Protein AF-A0A9D5UM12-F1 (afdb_monomer_lite)

pLDDT: mean 92.37, std 7.99, range [57.19, 98.38]

Radius of gyration: 17.24 Å; chains: 1; bounding box: 47×30×42 Å

Sequence (114 aa):
MGKLSLDIKGRQLSASFKPNNQDTQSNIENYQLKLALVGSGFKTDVLRGENRRKLLEQDFTVISLQSFKSDSTLNFLGKANALPSLAQQAEKLAWVSWIEYKGKPIQAVGDWIN

Secondary structure (DSSP, 8-state):
--EEEEEEETTEEEEEEE-SSGG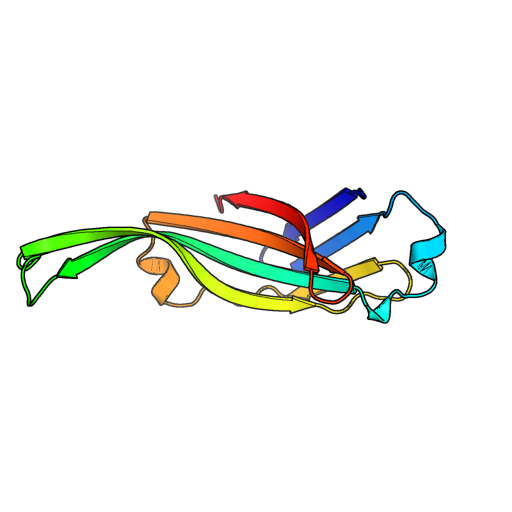GGGGGGGEEEEEEEEEE-EEEE--SSTTTT-EEEESSEEEEEEEEE--TTSEEEEEPPPPPGGGGG-SEEEEEEEEEETTEEEEEEEEE--

Foldseek 3Di:
DWDKDWDADPFKIKIAIGDPDPVCLVPLQQKKKKKFKWFFQAWDADCDDPCHRDIDGDGGHGPDMDMFRADSRRMTIDTHDDDDPVNVRGPWIKIKMFMGGNNHTDDIDMDTDD

Structure (mmCIF, N/CA/C/O backbone):
data_AF-A0A9D5UM12-F1
#
_entry.id   AF-A0A9D5UM12-F1
#
loop_
_atom_site.group_PDB
_atom_site.id
_atom_site.type_symbol
_atom_site.label_atom_id
_atom_site.label_alt_id
_atom_site.label_comp_id
_atom_site.label_asym_id
_atom_site.label_entity_id
_atom_site.label_seq_id
_atom_site.pdbx_PDB_ins_code
_atom_site.Cartn_x
_atom_site.Cartn_y
_atom_site.Cartn_z
_atom_site.occupancy
_atom_site.B_iso_or_equiv
_atom_site.auth_seq_id
_atom_site.auth_comp_id
_atom_site.auth_asym_id
_atom_site.auth_atom_id
_atom_site.pdbx_PDB_model_num
ATOM 1 N N . MET A 1 1 ? 13.131 -12.369 -7.723 1.00 73.38 1 MET A N 1
ATOM 2 C CA . MET A 1 1 ? 12.174 -11.519 -6.981 1.00 73.38 1 MET A CA 1
ATOM 3 C C . MET A 1 1 ? 12.856 -10.196 -6.698 1.00 73.38 1 MET A C 1
ATOM 5 O O . MET A 1 1 ? 13.935 -10.237 -6.131 1.00 73.38 1 MET A O 1
ATOM 9 N N . GLY A 1 2 ? 12.300 -9.080 -7.172 1.00 89.00 2 GLY A N 1
ATOM 10 C CA . GLY A 1 2 ? 12.933 -7.757 -7.101 1.00 89.00 2 GLY A CA 1
ATOM 11 C C . GLY A 1 2 ? 12.867 -7.082 -5.729 1.00 89.00 2 GLY A C 1
ATOM 12 O O . GLY A 1 2 ? 12.481 -7.701 -4.740 1.00 89.00 2 GLY A O 1
ATOM 13 N N . LYS A 1 3 ? 13.228 -5.796 -5.696 1.00 94.88 3 LYS A N 1
ATOM 14 C CA . LYS A 1 3 ? 13.090 -4.920 -4.527 1.00 94.88 3 LYS A CA 1
ATOM 15 C C . LYS A 1 3 ? 12.198 -3.718 -4.841 1.00 94.88 3 LYS A C 1
ATOM 17 O O . LYS A 1 3 ? 12.569 -2.863 -5.641 1.00 94.88 3 LYS A O 1
ATOM 22 N N . LEU A 1 4 ? 11.056 -3.654 -4.170 1.00 97.06 4 LEU A N 1
ATOM 23 C CA . LEU A 1 4 ? 10.140 -2.531 -4.056 1.00 97.06 4 LEU A CA 1
ATOM 24 C C . LEU A 1 4 ? 10.575 -1.654 -2.884 1.00 97.06 4 LEU A C 1
ATOM 26 O O . LEU A 1 4 ? 10.742 -2.140 -1.764 1.00 97.06 4 LEU A O 1
ATOM 30 N N . SER A 1 5 ? 10.734 -0.369 -3.159 1.00 97.50 5 SER A N 1
ATOM 31 C CA . SER A 1 5 ? 10.947 0.677 -2.165 1.00 97.50 5 SER A CA 1
ATOM 32 C C . SER A 1 5 ? 9.835 1.707 -2.303 1.00 97.50 5 SER A C 1
ATOM 34 O O . SER A 1 5 ? 9.488 2.074 -3.425 1.00 97.50 5 SER A O 1
ATOM 36 N N . LEU A 1 6 ? 9.312 2.189 -1.179 1.00 97.38 6 LEU A N 1
ATOM 37 C CA . LEU A 1 6 ? 8.248 3.186 -1.110 1.00 97.38 6 LEU A CA 1
ATOM 38 C C . LEU A 1 6 ? 8.613 4.242 -0.066 1.00 97.38 6 LEU A C 1
ATOM 40 O O . LEU A 1 6 ? 9.044 3.898 1.029 1.00 97.38 6 LEU A O 1
ATOM 44 N N . ASP A 1 7 ? 8.393 5.503 -0.410 1.00 97.31 7 ASP A N 1
ATOM 45 C CA . ASP A 1 7 ? 8.471 6.656 0.478 1.00 97.31 7 ASP A CA 1
ATOM 46 C C . ASP A 1 7 ? 7.181 7.469 0.321 1.00 97.31 7 ASP A C 1
ATOM 48 O O . ASP A 1 7 ? 6.738 7.751 -0.800 1.00 97.31 7 ASP A O 1
ATOM 52 N N . ILE A 1 8 ? 6.558 7.821 1.446 1.00 95.25 8 ILE A N 1
ATOM 53 C CA . ILE A 1 8 ? 5.377 8.684 1.477 1.00 95.25 8 ILE A CA 1
ATOM 54 C C . ILE A 1 8 ? 5.658 9.837 2.435 1.00 95.25 8 ILE A C 1
ATOM 56 O O . ILE A 1 8 ? 5.754 9.645 3.644 1.00 95.25 8 ILE A O 1
ATOM 60 N N . LYS A 1 9 ? 5.753 11.053 1.892 1.00 94.06 9 LYS A N 1
ATOM 61 C CA . LYS A 1 9 ? 5.953 12.285 2.667 1.00 94.06 9 LYS A CA 1
ATOM 62 C C . LYS A 1 9 ? 4.701 13.140 2.602 1.00 94.06 9 LYS A C 1
ATOM 64 O O . LYS A 1 9 ? 4.367 13.721 1.564 1.00 94.06 9 LYS A O 1
ATOM 69 N N . GLY A 1 10 ? 3.970 13.178 3.714 1.00 91.50 10 GLY A N 1
ATOM 70 C CA . GLY A 1 10 ? 2.624 13.742 3.769 1.00 91.50 10 GLY A CA 1
ATOM 71 C C . GLY A 1 10 ? 1.691 12.979 2.829 1.00 91.50 10 GLY A C 1
ATOM 72 O O . GLY A 1 10 ? 1.193 11.913 3.164 1.00 91.50 10 GLY A O 1
ATOM 73 N N . ARG A 1 11 ? 1.477 13.517 1.626 1.00 93.62 11 ARG A N 1
ATOM 74 C CA . ARG A 1 11 ? 0.697 12.859 0.564 1.00 93.62 11 ARG A CA 1
ATOM 75 C C . ARG A 1 11 ? 1.492 12.566 -0.699 1.00 93.62 11 ARG A C 1
ATOM 77 O O . ARG A 1 11 ? 0.931 11.998 -1.630 1.00 93.62 11 ARG A O 1
ATOM 84 N N . GLN A 1 12 ? 2.744 12.998 -0.787 1.00 97.12 12 GLN A N 1
ATOM 85 C CA . GLN A 1 12 ? 3.574 12.724 -1.954 1.00 97.12 12 GLN A CA 1
ATOM 86 C C . GLN A 1 12 ? 4.121 11.309 -1.850 1.00 97.12 12 GLN A C 1
ATOM 88 O O . GLN A 1 12 ? 4.742 10.965 -0.851 1.00 97.12 12 GLN A O 1
ATOM 93 N N . LEU A 1 13 ? 3.865 10.512 -2.882 1.00 96.81 13 LEU A N 1
ATOM 94 C CA . LEU A 1 13 ? 4.348 9.149 -3.009 1.00 96.81 13 LEU A CA 1
ATOM 95 C C . LEU A 1 13 ? 5.500 9.116 -4.008 1.00 96.81 13 LEU A C 1
ATOM 97 O O . LEU A 1 13 ? 5.378 9.639 -5.119 1.00 96.81 13 LEU A O 1
ATOM 101 N N . SER A 1 14 ? 6.577 8.445 -3.613 1.00 97.81 14 SER A N 1
ATOM 102 C CA . SER A 1 14 ? 7.666 8.034 -4.488 1.00 97.81 14 SER A CA 1
ATOM 103 C C . SER A 1 14 ? 7.955 6.559 -4.258 1.00 97.81 14 SER A C 1
ATOM 105 O O . SER A 1 14 ? 8.190 6.136 -3.129 1.00 97.81 14 SER A O 1
ATOM 107 N N . ALA A 1 15 ? 7.922 5.757 -5.315 1.00 97.81 15 ALA A N 1
ATOM 108 C CA . ALA A 1 15 ? 8.275 4.349 -5.241 1.00 97.81 15 ALA A CA 1
ATOM 109 C C . ALA A 1 15 ? 9.176 3.945 -6.403 1.00 97.81 15 ALA A C 1
ATOM 111 O O . ALA A 1 15 ? 9.137 4.543 -7.476 1.00 97.81 15 ALA A O 1
ATOM 112 N N . SER A 1 16 ? 9.960 2.894 -6.198 1.00 97.06 16 SER A N 1
ATOM 113 C CA . SER A 1 16 ? 10.774 2.281 -7.247 1.00 97.06 16 SER A CA 1
ATOM 114 C C . SER A 1 16 ? 10.752 0.769 -7.108 1.00 97.06 16 SER A C 1
ATOM 116 O O . SER A 1 16 ? 10.758 0.241 -5.992 1.00 97.06 16 SER A O 1
ATOM 118 N N . PHE A 1 17 ? 10.735 0.070 -8.239 1.00 95.50 17 PHE A N 1
ATOM 119 C CA . PHE A 1 17 ? 10.856 -1.380 -8.274 1.00 95.50 17 PHE A CA 1
ATOM 120 C C . PHE A 1 17 ? 12.074 -1.797 -9.097 1.00 95.50 17 PHE A C 1
ATOM 122 O O . PHE A 1 17 ? 12.192 -1.467 -10.272 1.00 95.50 17 PHE A O 1
ATOM 129 N N . LYS A 1 18 ? 12.983 -2.550 -8.472 1.00 93.44 18 LYS A N 1
ATOM 130 C CA . LYS A 1 18 ? 14.188 -3.092 -9.112 1.00 93.44 18 LYS A CA 1
ATOM 131 C C . LYS A 1 18 ? 14.039 -4.601 -9.307 1.00 93.44 18 LYS A C 1
ATOM 133 O O . LYS A 1 18 ? 14.233 -5.337 -8.337 1.00 93.44 18 LYS A O 1
ATOM 138 N N . PRO A 1 19 ? 13.671 -5.089 -10.503 1.00 89.81 19 PRO A N 1
ATOM 139 C CA . PRO A 1 19 ? 13.606 -6.522 -10.769 1.00 89.81 19 PRO A CA 1
ATOM 140 C C . PRO A 1 19 ? 15.010 -7.146 -10.817 1.00 89.81 19 PRO A C 1
ATOM 142 O O . PRO A 1 19 ? 15.969 -6.501 -11.229 1.00 89.81 19 PRO A O 1
ATOM 145 N N . ASN A 1 20 ? 15.136 -8.420 -10.428 1.00 85.44 20 ASN A N 1
ATOM 146 C CA . ASN A 1 20 ? 16.436 -9.114 -10.431 1.00 85.44 20 ASN A CA 1
ATOM 147 C C . ASN A 1 20 ? 16.924 -9.507 -11.833 1.00 85.44 20 ASN A C 1
ATOM 149 O O . ASN A 1 20 ? 18.122 -9.687 -12.015 1.00 85.44 20 ASN A O 1
ATOM 153 N N . ASN A 1 21 ? 16.015 -9.658 -12.801 1.00 77.00 21 ASN A N 1
ATOM 154 C CA . ASN A 1 21 ? 16.353 -10.055 -14.168 1.00 77.00 21 ASN A CA 1
ATOM 155 C C . ASN A 1 21 ? 16.141 -8.864 -15.103 1.00 77.00 21 ASN A C 1
ATOM 157 O O . ASN A 1 21 ? 15.034 -8.329 -15.166 1.00 77.00 21 ASN A O 1
ATOM 161 N N . GLN A 1 22 ? 17.179 -8.471 -15.842 1.00 62.59 22 GLN A N 1
ATOM 162 C CA . GLN A 1 22 ? 17.151 -7.289 -16.713 1.00 62.59 22 GLN A CA 1
ATOM 163 C C . GLN A 1 22 ? 16.158 -7.407 -17.888 1.00 62.59 22 GLN A C 1
ATOM 165 O O . GLN A 1 22 ? 15.604 -6.391 -18.295 1.00 62.59 22 GLN A O 1
ATOM 170 N N . ASP A 1 23 ? 15.802 -8.625 -18.322 1.00 57.19 23 ASP A N 1
ATOM 171 C CA . ASP A 1 23 ? 14.793 -8.875 -19.378 1.00 57.19 23 ASP A CA 1
ATOM 172 C C . ASP A 1 23 ? 13.383 -8.345 -19.053 1.00 57.19 23 ASP A C 1
ATOM 174 O O . ASP A 1 23 ? 12.518 -8.236 -19.922 1.00 57.19 23 ASP A O 1
ATOM 178 N N . THR A 1 24 ? 13.120 -7.994 -17.793 1.00 59.03 24 THR A N 1
ATOM 179 C CA . THR A 1 24 ? 11.838 -7.399 -17.386 1.00 59.03 24 THR A CA 1
ATOM 180 C C . THR A 1 24 ? 11.714 -5.907 -17.703 1.00 59.03 24 THR A C 1
ATOM 182 O O . THR A 1 24 ? 10.603 -5.379 -17.651 1.00 59.03 24 THR A O 1
ATOM 185 N N . GLN A 1 25 ? 12.799 -5.228 -18.097 1.00 61.62 25 GLN A N 1
ATOM 186 C CA . GLN A 1 25 ? 12.738 -3.827 -18.534 1.00 61.62 25 GLN A CA 1
ATOM 187 C C . GLN A 1 25 ? 12.047 -3.647 -19.895 1.00 61.62 25 GLN A C 1
ATOM 189 O O . GLN A 1 25 ? 11.577 -2.555 -20.192 1.00 61.62 25 GLN A O 1
ATOM 194 N N . SER A 1 26 ? 11.908 -4.701 -20.705 1.00 65.94 26 SER A N 1
ATOM 195 C CA . SER A 1 26 ? 11.237 -4.625 -22.013 1.00 65.94 26 SER A CA 1
ATOM 196 C C . SER A 1 26 ? 9.702 -4.635 -21.946 1.00 65.94 26 SER A C 1
ATOM 198 O O . SER A 1 26 ? 9.067 -4.571 -22.989 1.00 65.94 26 SER A O 1
ATOM 200 N N . ASN A 1 27 ? 9.106 -4.739 -20.750 1.00 82.69 27 ASN A N 1
ATOM 201 C CA . ASN A 1 27 ? 7.659 -4.919 -20.551 1.00 82.69 27 ASN A CA 1
ATOM 202 C C . ASN A 1 27 ? 7.125 -4.066 -19.384 1.00 82.69 27 ASN A C 1
ATOM 204 O O . ASN A 1 2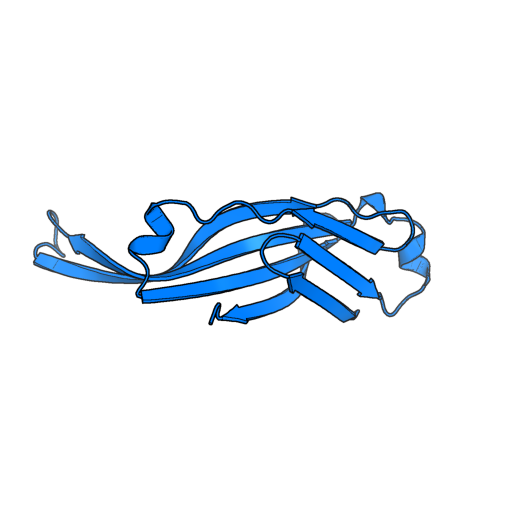7 ? 6.357 -4.536 -18.539 1.00 82.69 27 ASN A O 1
ATOM 208 N N . ILE A 1 28 ? 7.599 -2.825 -19.282 1.00 86.31 28 ILE A N 1
ATOM 209 C CA . ILE A 1 28 ? 7.308 -1.903 -18.172 1.00 86.31 28 ILE A CA 1
ATOM 210 C C . ILE A 1 28 ? 5.805 -1.630 -18.032 1.00 86.31 28 ILE A C 1
ATOM 212 O O . ILE A 1 28 ? 5.293 -1.523 -16.923 1.00 86.31 28 ILE A O 1
ATOM 216 N N . GLU A 1 29 ? 5.073 -1.590 -19.140 1.00 88.44 29 GLU A N 1
ATOM 217 C CA . GLU A 1 29 ? 3.622 -1.393 -19.192 1.00 88.44 29 GLU A CA 1
ATOM 218 C C . GLU A 1 29 ? 2.814 -2.497 -18.496 1.00 88.44 29 GLU A C 1
ATOM 220 O O . GLU A 1 29 ? 1.658 -2.281 -18.135 1.00 88.44 29 GLU A O 1
ATOM 225 N N . ASN A 1 30 ? 3.422 -3.665 -18.268 1.00 91.25 30 ASN A N 1
ATOM 226 C CA . ASN A 1 30 ? 2.809 -4.761 -17.524 1.00 91.25 30 ASN A CA 1
ATOM 227 C C . ASN A 1 30 ? 2.943 -4.610 -16.002 1.00 91.25 30 ASN A C 1
ATOM 229 O O . ASN A 1 30 ? 2.408 -5.452 -15.270 1.00 91.25 30 ASN A O 1
ATOM 233 N N . TYR A 1 31 ? 3.658 -3.584 -15.527 1.00 93.62 31 TYR A N 1
ATOM 234 C CA . TYR A 1 31 ? 3.821 -3.284 -14.111 1.00 93.62 31 TYR A CA 1
ATOM 235 C C . TYR A 1 31 ? 2.828 -2.229 -13.630 1.00 93.62 31 TYR A C 1
ATOM 237 O O . TYR A 1 31 ? 2.617 -1.192 -14.258 1.00 93.62 31 TYR A O 1
ATOM 245 N N . GLN A 1 32 ? 2.244 -2.472 -12.459 1.00 96.19 32 GLN A N 1
ATOM 246 C CA . GLN A 1 32 ? 1.351 -1.518 -11.811 1.00 96.19 32 GLN A CA 1
ATOM 247 C C . GLN A 1 32 ? 1.592 -1.511 -10.308 1.00 96.19 32 GLN A C 1
ATOM 249 O O . GLN A 1 32 ? 1.595 -2.564 -9.674 1.00 96.19 32 GLN A O 1
ATOM 254 N N . LEU A 1 33 ? 1.768 -0.324 -9.730 1.00 98.06 33 LEU A N 1
ATOM 255 C CA . LEU A 1 33 ? 1.835 -0.171 -8.282 1.00 98.06 33 LEU A CA 1
ATOM 256 C C . LEU A 1 33 ? 0.427 0.050 -7.739 1.00 98.06 33 LEU A C 1
ATOM 258 O O . LEU A 1 33 ? -0.317 0.887 -8.254 1.00 98.06 33 LEU A O 1
ATOM 262 N N . LYS A 1 34 ? 0.071 -0.665 -6.680 1.00 98.38 34 LYS A N 1
ATOM 263 C CA . LYS A 1 34 ? -1.149 -0.451 -5.908 1.00 98.38 34 LYS A CA 1
ATOM 264 C C . LYS A 1 34 ? -0.788 0.136 -4.556 1.00 98.38 34 LYS A C 1
ATOM 266 O O . LYS A 1 34 ? 0.172 -0.309 -3.942 1.00 98.38 34 LYS A O 1
ATOM 271 N N . LEU A 1 35 ? -1.572 1.102 -4.091 1.00 98.19 35 LEU A N 1
ATOM 272 C CA . LEU A 1 35 ? -1.479 1.642 -2.736 1.00 98.19 35 LEU A CA 1
ATOM 273 C C . LEU A 1 35 ? -2.844 1.527 -2.070 1.00 98.19 35 LEU A C 1
ATOM 275 O O . LEU A 1 35 ? -3.820 2.098 -2.560 1.00 98.19 35 LEU A O 1
ATOM 279 N N . ALA A 1 36 ? -2.894 0.829 -0.946 1.00 98.06 36 ALA A N 1
ATOM 280 C CA . ALA A 1 36 ? -4.054 0.724 -0.089 1.00 98.06 36 ALA A CA 1
ATOM 281 C C . ALA A 1 36 ? -3.834 1.480 1.224 1.00 98.06 36 ALA A C 1
ATOM 283 O O . ALA A 1 36 ? -2.800 1.325 1.875 1.00 98.06 36 ALA A O 1
ATOM 284 N N . LEU A 1 37 ? -4.842 2.254 1.625 1.00 97.44 37 LEU A N 1
ATOM 285 C CA . LEU A 1 37 ? -5.010 2.655 3.018 1.00 97.44 37 LEU A CA 1
ATOM 286 C C . LEU A 1 37 ? -5.771 1.537 3.721 1.00 97.44 37 LEU A C 1
ATOM 288 O O . LEU A 1 37 ? -6.881 1.196 3.304 1.00 97.44 37 LEU A O 1
ATOM 292 N N . VAL A 1 38 ? -5.186 0.992 4.777 1.00 97.31 38 VAL A N 1
ATOM 293 C CA . VAL A 1 38 ? -5.750 -0.114 5.546 1.00 97.31 38 VAL A CA 1
ATOM 294 C C . VAL A 1 38 ? -6.006 0.353 6.972 1.00 97.31 38 VAL A C 1
ATOM 296 O O . VAL A 1 38 ? -5.159 1.027 7.549 1.00 97.31 38 VAL A O 1
ATOM 299 N N . GLY A 1 39 ? -7.160 0.007 7.538 1.00 96.69 39 GLY A N 1
ATOM 300 C CA . GLY A 1 39 ? -7.466 0.255 8.946 1.00 96.69 39 GLY A CA 1
ATOM 301 C C . GLY A 1 39 ? -7.645 -1.028 9.750 1.00 96.69 39 GLY A C 1
ATOM 302 O O . GLY A 1 39 ? -8.028 -2.069 9.213 1.00 96.69 39 GLY A O 1
ATOM 303 N N . SER A 1 40 ? -7.356 -0.935 11.044 1.00 96.06 40 SER A N 1
ATOM 304 C CA . SER A 1 40 ? -7.493 -2.002 12.042 1.00 96.06 40 SER A CA 1
ATOM 305 C C . SER A 1 40 ? -8.265 -1.488 13.258 1.00 96.06 40 SER A C 1
ATOM 307 O O . SER A 1 40 ? -8.284 -0.280 13.517 1.00 96.06 40 SER A O 1
ATOM 309 N N . GLY A 1 41 ? -8.940 -2.399 13.963 1.00 94.12 41 GLY A N 1
ATOM 310 C CA . GLY A 1 41 ? -9.783 -2.082 15.117 1.00 94.12 41 GLY A CA 1
ATOM 311 C C . GLY A 1 41 ? -11.182 -1.562 14.768 1.00 94.12 41 GLY A C 1
ATOM 312 O O . GLY A 1 41 ? -11.851 -0.988 15.625 1.00 94.12 41 GLY A O 1
ATOM 313 N N . PHE A 1 42 ? -11.655 -1.746 13.529 1.00 93.25 42 PHE A N 1
ATOM 314 C CA . PHE A 1 42 ? -13.052 -1.440 13.207 1.00 93.25 42 PHE A CA 1
ATOM 315 C C . PHE A 1 42 ? -13.984 -2.385 13.962 1.00 93.25 42 PHE A C 1
ATOM 317 O O . PHE A 1 42 ? -13.735 -3.588 14.047 1.00 93.25 42 PHE A O 1
ATOM 324 N N . LYS A 1 43 ? -15.083 -1.833 14.475 1.00 93.56 43 LYS A N 1
ATOM 325 C CA . LYS A 1 43 ? -16.052 -2.547 15.306 1.00 93.56 43 LYS A CA 1
ATOM 326 C C . LYS A 1 43 ? -17.452 -2.335 14.754 1.00 93.56 43 LYS A C 1
ATOM 328 O O . LYS A 1 43 ? -17.914 -1.203 14.644 1.00 93.56 43 LYS A O 1
ATOM 333 N N . THR A 1 44 ? -18.122 -3.430 14.407 1.00 91.50 44 THR A N 1
ATOM 334 C CA . THR A 1 44 ? -19.494 -3.406 13.885 1.00 91.50 44 THR A CA 1
ATOM 335 C C . THR A 1 44 ? -20.421 -4.211 14.786 1.00 91.50 44 THR A C 1
ATOM 337 O O . THR A 1 44 ? -20.196 -5.402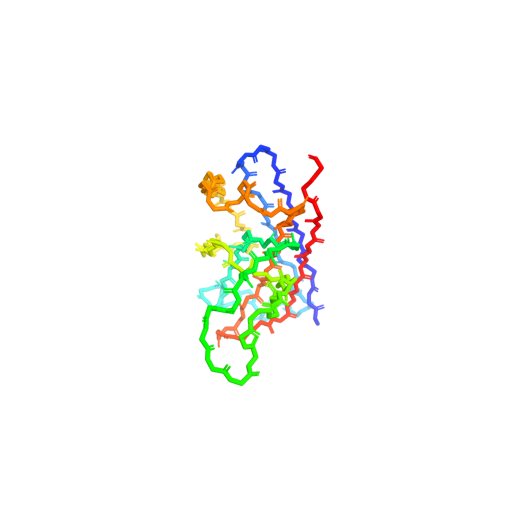 15.011 1.00 91.50 44 THR A O 1
ATOM 340 N N . ASP A 1 45 ? -21.498 -3.585 15.257 1.00 93.56 45 ASP A N 1
ATOM 341 C CA . ASP A 1 45 ? -22.549 -4.277 16.001 1.00 93.56 45 ASP A CA 1
ATOM 342 C C . ASP A 1 45 ? -23.395 -5.160 15.079 1.00 93.56 45 ASP A C 1
ATOM 344 O O . ASP A 1 45 ? -23.993 -4.703 14.099 1.00 93.56 45 ASP A O 1
ATOM 348 N N . VAL A 1 46 ? -23.516 -6.443 15.422 1.00 94.38 46 VAL A N 1
ATOM 349 C CA . VAL A 1 46 ? -24.385 -7.368 14.691 1.00 94.38 46 VAL A CA 1
ATOM 350 C C . VAL A 1 46 ? -25.821 -7.227 15.201 1.00 94.38 46 VAL A C 1
ATOM 352 O O . VAL A 1 46 ? -26.194 -7.742 16.260 1.00 94.38 46 VAL A O 1
ATOM 355 N N . LEU A 1 47 ? -26.661 -6.536 14.426 1.00 94.25 47 LEU A N 1
ATOM 356 C CA . LEU A 1 47 ? -28.027 -6.183 14.837 1.00 94.25 47 LEU A CA 1
ATOM 357 C C . LEU A 1 47 ? -29.056 -7.319 14.673 1.00 94.25 47 LEU A C 1
ATOM 359 O O . LEU A 1 47 ? -30.114 -7.289 15.308 1.00 94.25 47 LEU A O 1
ATOM 363 N N . ARG A 1 48 ? -28.798 -8.321 13.818 1.00 92.56 48 ARG A N 1
ATOM 364 C CA . ARG A 1 48 ? -29.755 -9.396 13.469 1.00 92.56 48 ARG A CA 1
ATOM 365 C C . ARG A 1 48 ? -29.044 -10.729 13.179 1.00 92.56 48 ARG A C 1
ATOM 367 O O . ARG A 1 48 ? -27.857 -10.737 12.878 1.00 92.56 48 ARG A O 1
ATOM 374 N N . GLY A 1 49 ? -29.786 -11.841 13.244 1.00 94.12 49 GLY A N 1
ATOM 375 C CA . GLY A 1 49 ? -29.289 -13.199 12.962 1.00 94.12 49 GLY A CA 1
ATOM 376 C C . GLY A 1 49 ? -28.756 -13.951 14.189 1.00 94.12 49 GLY A C 1
ATOM 377 O O . GLY A 1 49 ? -28.902 -13.493 15.322 1.00 94.12 49 GLY A O 1
ATOM 378 N N . GLU A 1 50 ? -28.135 -15.110 13.962 1.00 93.31 50 GLU A N 1
ATOM 379 C CA . GLU A 1 50 ? -27.614 -15.993 15.026 1.00 93.31 50 GLU A CA 1
ATOM 380 C C . GLU A 1 50 ? -26.508 -15.336 15.865 1.00 93.31 50 GLU A C 1
ATOM 382 O O . GLU A 1 50 ? -26.368 -15.608 17.055 1.00 93.31 50 GLU A O 1
ATOM 387 N N . ASN A 1 51 ? -25.766 -14.399 15.271 1.00 91.25 51 ASN A N 1
ATOM 388 C CA . ASN A 1 51 ? -24.713 -13.639 15.944 1.00 91.25 51 ASN A CA 1
ATOM 389 C C . ASN A 1 51 ? -25.196 -12.293 16.509 1.00 91.25 51 ASN A C 1
ATOM 391 O O . ASN A 1 51 ? -24.377 -11.443 16.849 1.00 91.25 51 ASN A O 1
ATOM 395 N N . ARG A 1 52 ? -26.513 -12.074 16.628 1.00 93.38 52 ARG A N 1
ATOM 396 C CA . ARG A 1 52 ? -27.075 -10.826 17.167 1.00 93.38 52 ARG A CA 1
ATOM 397 C C . ARG A 1 52 ? -26.511 -10.500 18.558 1.00 93.38 52 ARG A C 1
ATOM 399 O O . ARG A 1 52 ? -26.462 -11.381 19.415 1.00 93.38 52 ARG A O 1
ATOM 406 N N . ARG A 1 53 ? -26.205 -9.215 18.799 1.00 91.06 53 ARG A N 1
ATOM 407 C CA . ARG A 1 53 ? -25.547 -8.668 20.012 1.00 91.06 53 ARG A CA 1
ATOM 408 C C . ARG A 1 53 ? -24.064 -9.033 20.161 1.00 91.06 53 ARG A C 1
ATOM 410 O O . ARG A 1 53 ? -23.487 -8.747 21.205 1.00 91.06 53 ARG A O 1
ATOM 417 N N . LYS A 1 54 ? -23.444 -9.650 19.152 1.00 94.44 54 LYS A N 1
ATOM 418 C CA . LYS A 1 54 ? -21.984 -9.782 19.092 1.00 94.44 54 LYS A CA 1
ATOM 419 C C . LYS A 1 54 ? -21.373 -8.576 18.383 1.00 94.44 54 LYS A C 1
ATOM 421 O O . LYS A 1 54 ? -22.022 -7.950 17.543 1.00 94.44 54 LYS A O 1
ATOM 426 N N . LEU A 1 55 ? -20.115 -8.311 18.713 1.00 92.69 55 LEU A N 1
ATOM 427 C CA . LEU A 1 55 ? -19.275 -7.320 18.056 1.00 92.69 55 LEU A CA 1
ATOM 428 C C . LEU A 1 55 ? -18.401 -8.023 17.016 1.00 92.69 55 LEU A C 1
ATOM 430 O O . LEU A 1 55 ? -17.758 -9.024 17.337 1.00 92.69 55 LEU A O 1
ATOM 434 N N . LEU A 1 56 ? -18.392 -7.519 15.784 1.00 91.69 56 LEU A N 1
ATOM 435 C CA . LEU A 1 56 ? -17.453 -7.958 14.758 1.00 91.69 56 LEU A CA 1
ATOM 436 C C . LEU A 1 56 ? -16.269 -6.997 14.728 1.00 91.69 56 LEU A C 1
ATOM 438 O O . LEU A 1 56 ? -16.435 -5.826 14.386 1.00 91.69 56 LEU A O 1
ATOM 442 N N . GLU A 1 57 ? -15.097 -7.514 15.073 1.00 93.50 57 GLU A N 1
ATOM 443 C CA . GLU A 1 57 ? -13.826 -6.813 14.934 1.00 93.50 57 GLU A CA 1
ATOM 444 C C . GLU A 1 57 ? -13.227 -7.096 13.555 1.00 93.50 57 GLU A C 1
ATOM 446 O O . GLU A 1 57 ? -13.249 -8.232 13.074 1.00 93.50 57 GLU A O 1
ATOM 451 N N . GLN A 1 58 ? -12.754 -6.046 12.889 1.00 93.88 58 GLN A N 1
ATOM 452 C CA . GLN A 1 58 ? -12.213 -6.124 11.539 1.00 93.88 58 GLN A CA 1
ATOM 453 C C . GLN A 1 58 ? -10.833 -5.483 11.511 1.00 93.88 58 GLN A C 1
ATOM 455 O O . GLN A 1 58 ? -10.674 -4.260 11.429 1.00 93.88 58 GLN A O 1
ATOM 460 N N . ASP A 1 59 ? -9.834 -6.351 11.520 1.00 90.38 59 ASP A N 1
ATOM 461 C CA . ASP A 1 59 ? -8.456 -5.978 11.275 1.00 90.38 59 ASP A CA 1
ATOM 462 C C . ASP A 1 59 ? -8.127 -6.145 9.796 1.00 90.38 59 ASP A C 1
ATOM 464 O O . ASP A 1 59 ? -8.526 -7.120 9.160 1.00 90.38 59 ASP A O 1
ATOM 468 N N . PHE A 1 60 ? -7.393 -5.178 9.249 1.00 89.88 60 PHE A N 1
ATOM 469 C CA . PHE A 1 60 ? -6.975 -5.130 7.845 1.00 89.88 60 PHE A CA 1
ATOM 470 C C . PHE A 1 60 ? -8.087 -4.809 6.830 1.00 89.88 60 PHE A C 1
ATOM 472 O O . PHE A 1 60 ? -8.119 -5.340 5.719 1.00 89.88 60 PHE A O 1
ATOM 479 N N . THR A 1 61 ? -8.971 -3.869 7.169 1.00 95.19 61 THR A N 1
ATOM 480 C CA . THR A 1 61 ? -9.994 -3.362 6.243 1.00 95.19 61 THR A CA 1
ATOM 481 C C . THR A 1 61 ? -9.380 -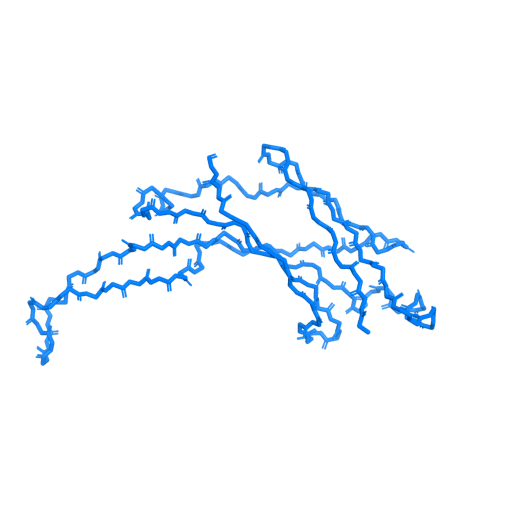2.380 5.245 1.00 95.19 61 THR A C 1
ATOM 483 O O . THR A 1 61 ? -8.821 -1.360 5.644 1.00 95.19 61 THR A O 1
ATOM 486 N N . VAL A 1 62 ? -9.506 -2.645 3.940 1.00 96.38 62 VAL A N 1
ATOM 487 C CA . VAL A 1 62 ? -9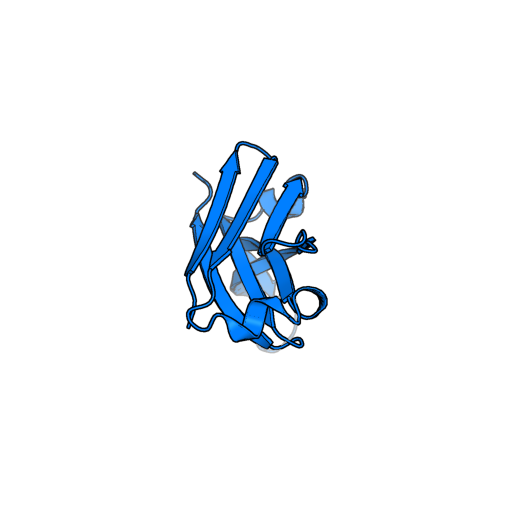.093 -1.697 2.890 1.00 96.38 62 VAL A CA 1
ATOM 488 C C . VAL A 1 62 ? -10.104 -0.557 2.810 1.00 96.38 62 VAL A C 1
ATOM 490 O O . VAL A 1 62 ? -11.262 -0.760 2.459 1.00 96.38 62 VAL A O 1
ATOM 493 N N . ILE A 1 63 ? -9.647 0.655 3.109 1.00 95.62 63 ILE A N 1
ATOM 494 C CA . ILE A 1 63 ? -10.475 1.866 3.155 1.00 95.62 63 ILE A CA 1
ATOM 495 C C . ILE A 1 63 ? -10.406 2.633 1.825 1.00 95.62 63 ILE A C 1
ATOM 497 O O . ILE A 1 63 ? -11.381 3.236 1.384 1.00 95.62 63 ILE A O 1
ATOM 501 N N . SER A 1 64 ? -9.239 2.638 1.179 1.00 96.31 64 SER A N 1
ATOM 502 C CA . SER A 1 64 ? -9.012 3.282 -0.119 1.00 96.31 64 SER A CA 1
ATOM 503 C C . SER A 1 64 ? -7.980 2.487 -0.899 1.00 96.31 64 SER A C 1
ATOM 505 O O . SER A 1 64 ? -7.005 2.025 -0.314 1.00 96.31 64 SER A O 1
ATOM 507 N N . LEU A 1 65 ? -8.152 2.396 -2.218 1.00 97.56 65 LEU A N 1
ATOM 508 C CA . LEU A 1 65 ? -7.213 1.754 -3.134 1.00 97.56 65 LEU A CA 1
ATOM 509 C C . LEU A 1 65 ? -6.906 2.685 -4.310 1.00 97.56 65 LEU A C 1
ATOM 511 O O . LEU A 1 65 ? -7.812 3.202 -4.961 1.00 97.56 65 LEU A O 1
ATOM 515 N N . GLN A 1 66 ? -5.624 2.876 -4.598 1.00 97.56 66 GLN A N 1
ATOM 516 C CA . GLN A 1 66 ? -5.135 3.626 -5.750 1.00 97.56 66 GLN A CA 1
ATOM 517 C C . GLN A 1 66 ? -4.205 2.766 -6.593 1.00 97.56 66 GLN A C 1
ATOM 519 O O . GLN A 1 66 ? -3.595 1.814 -6.110 1.00 97.56 66 GLN A O 1
ATOM 524 N N . SER A 1 67 ? -4.086 3.122 -7.869 1.00 97.69 67 SER A N 1
ATOM 525 C CA . SER A 1 67 ? -3.143 2.499 -8.788 1.00 97.69 67 SER A CA 1
ATOM 526 C C . SER A 1 67 ? -2.275 3.552 -9.465 1.00 97.69 67 SER A C 1
ATOM 528 O O . SER A 1 67 ? -2.790 4.574 -9.913 1.00 97.69 67 SER A O 1
ATOM 530 N N . PHE A 1 68 ? -0.982 3.269 -9.596 1.00 96.88 68 PHE A N 1
ATOM 531 C CA . PHE A 1 68 ? -0.004 4.137 -10.243 1.00 96.88 68 PHE A CA 1
ATOM 532 C C . PHE A 1 68 ? 0.668 3.383 -11.389 1.00 96.88 68 PHE A C 1
ATOM 534 O O . PHE A 1 68 ? 1.024 2.209 -11.258 1.00 96.88 68 PHE A O 1
ATOM 541 N N . LYS A 1 69 ? 0.823 4.068 -12.523 1.00 93.44 69 LYS A N 1
ATOM 542 C CA . LYS A 1 69 ? 1.628 3.591 -13.650 1.00 93.44 69 LYS A CA 1
ATOM 543 C C . LYS A 1 69 ? 3.082 3.997 -13.426 1.00 93.44 69 LYS A C 1
ATOM 545 O O . LYS A 1 69 ? 3.331 5.039 -12.820 1.00 93.44 69 LYS A O 1
ATOM 550 N N . SER A 1 70 ? 4.012 3.179 -13.897 1.00 91.38 70 SER A N 1
ATOM 551 C CA . SER A 1 70 ? 5.431 3.516 -13.870 1.00 91.38 70 SER A CA 1
ATOM 552 C C . SER A 1 70 ? 5.816 4.464 -15.000 1.00 91.38 70 SER A C 1
ATOM 554 O O . SER A 1 70 ? 5.153 4.526 -16.037 1.00 91.38 70 SER A O 1
ATOM 556 N N . ASP A 1 71 ? 6.943 5.141 -14.817 1.00 90.19 71 ASP A N 1
ATOM 557 C CA . ASP A 1 71 ? 7.739 5.664 -15.924 1.00 90.19 71 ASP A CA 1
ATOM 558 C C . ASP A 1 71 ? 8.538 4.550 -16.631 1.00 90.19 71 ASP A C 1
ATOM 560 O O . ASP A 1 71 ? 8.430 3.368 -16.294 1.00 90.19 71 ASP A O 1
ATOM 564 N N . SER A 1 72 ? 9.383 4.927 -17.597 1.00 86.31 72 SER A N 1
ATOM 565 C CA . SER A 1 72 ? 10.254 4.016 -18.356 1.00 86.31 72 SER A CA 1
ATOM 566 C C . SER A 1 72 ? 11.361 3.342 -17.529 1.00 86.31 72 SER A C 1
ATOM 568 O O . SER A 1 72 ? 12.193 2.628 -18.080 1.00 86.31 72 SER A O 1
ATOM 570 N N . THR A 1 73 ? 11.419 3.581 -16.222 1.00 89.94 73 THR A N 1
ATOM 571 C CA . THR A 1 73 ? 12.455 3.070 -15.318 1.00 89.94 73 THR A CA 1
ATOM 572 C C . THR A 1 73 ? 11.880 2.381 -14.080 1.00 89.94 73 THR A C 1
ATOM 574 O O . THR A 1 73 ? 12.620 2.112 -13.136 1.00 89.94 73 THR A O 1
ATOM 577 N N . LEU A 1 74 ? 10.581 2.047 -14.090 1.00 93.62 74 LEU A N 1
ATOM 578 C CA . LEU A 1 74 ? 9.876 1.431 -12.956 1.00 93.62 74 LEU A CA 1
ATOM 579 C C . LEU A 1 74 ? 9.913 2.295 -11.686 1.00 93.62 74 LEU A C 1
ATOM 581 O O . LEU A 1 74 ? 9.881 1.771 -10.566 1.00 93.62 74 LEU A O 1
ATOM 585 N N . ASN A 1 75 ? 9.936 3.619 -11.861 1.00 95.81 75 ASN A N 1
ATOM 586 C CA . ASN A 1 75 ? 9.613 4.556 -10.797 1.00 95.81 75 ASN A CA 1
ATOM 587 C C . ASN A 1 75 ? 8.144 4.959 -10.886 1.00 95.81 75 ASN A C 1
ATOM 589 O O . ASN A 1 75 ? 7.563 5.072 -11.967 1.00 95.81 75 ASN A O 1
ATOM 593 N N . PHE A 1 76 ? 7.548 5.195 -9.725 1.00 96.88 76 PHE A N 1
ATOM 594 C CA . PHE A 1 76 ? 6.154 5.571 -9.572 1.00 96.88 76 PHE A CA 1
ATOM 595 C C . PHE A 1 76 ? 6.106 6.842 -8.742 1.00 96.88 76 PHE A C 1
ATOM 597 O O . PHE 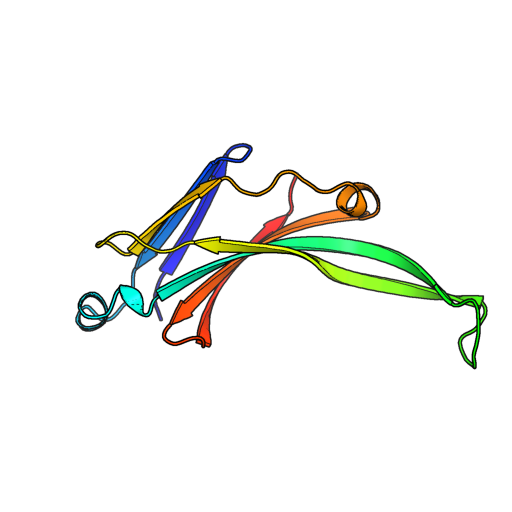A 1 76 ? 6.609 6.880 -7.619 1.00 96.88 76 PHE A O 1
ATOM 604 N N . LEU A 1 77 ? 5.481 7.874 -9.293 1.00 97.19 77 LEU A N 1
ATOM 605 C CA . LEU A 1 77 ? 5.269 9.142 -8.613 1.00 97.19 77 LEU A CA 1
ATOM 606 C C . LEU A 1 77 ? 3.780 9.442 -8.581 1.00 97.19 77 LEU A C 1
ATOM 608 O O . LEU A 1 77 ? 3.045 9.166 -9.531 1.00 97.19 77 LEU A O 1
ATOM 612 N N . GLY A 1 78 ? 3.326 10.038 -7.489 1.00 96.38 78 GLY A N 1
ATOM 613 C CA . GLY A 1 78 ? 1.937 10.442 -7.395 1.00 96.38 78 GLY A CA 1
ATOM 614 C C . GLY A 1 78 ? 1.583 11.067 -6.065 1.00 96.38 78 GLY A C 1
ATOM 615 O O . GLY A 1 78 ? 2.440 11.400 -5.246 1.00 96.38 78 GLY A O 1
ATOM 616 N N . LYS A 1 79 ? 0.279 11.240 -5.861 1.00 97.00 79 LYS A N 1
ATOM 617 C CA . LYS A 1 79 ? -0.270 11.681 -4.586 1.00 97.00 79 LYS A CA 1
ATOM 618 C C . LYS A 1 79 ? -1.171 10.598 -4.017 1.00 97.00 79 LYS A C 1
ATOM 620 O O . LYS A 1 79 ? -2.129 10.186 -4.674 1.00 97.00 79 LYS A O 1
ATOM 625 N N . ALA A 1 80 ? -0.891 10.198 -2.783 1.00 95.56 80 ALA A N 1
ATOM 626 C CA . ALA A 1 80 ? -1.828 9.420 -1.998 1.00 95.56 80 ALA A CA 1
ATOM 627 C C . ALA A 1 80 ? -3.140 10.210 -1.838 1.00 95.56 80 ALA A C 1
ATOM 629 O O . ALA A 1 80 ? -3.149 11.455 -1.743 1.00 95.56 80 ALA A O 1
ATOM 630 N N . ASN A 1 81 ? -4.255 9.487 -1.842 1.00 94.25 81 ASN A N 1
ATOM 631 C CA . ASN A 1 81 ? -5.564 10.041 -1.530 1.00 94.25 81 ASN A CA 1
ATOM 632 C C . ASN A 1 81 ? -5.540 10.671 -0.134 1.00 94.25 81 ASN A C 1
ATOM 634 O O . ASN A 1 81 ? -4.794 10.250 0.749 1.00 94.25 81 ASN A O 1
ATOM 638 N N . ALA A 1 82 ? -6.359 11.704 0.059 1.00 92.38 82 ALA A N 1
ATOM 639 C CA . ALA A 1 82 ? -6.623 12.182 1.408 1.00 92.38 82 ALA A CA 1
ATOM 640 C C . ALA A 1 82 ? -7.286 11.063 2.225 1.00 92.38 82 ALA A C 1
ATOM 642 O O . ALA A 1 82 ? -8.013 10.240 1.663 1.00 92.38 82 ALA A O 1
ATOM 643 N N . LEU A 1 83 ? -7.041 11.050 3.535 1.00 92.81 83 LEU A N 1
ATOM 644 C CA . LEU A 1 83 ? -7.689 10.102 4.435 1.00 92.81 83 LEU A CA 1
ATOM 645 C C . LEU A 1 83 ? -9.209 10.348 4.396 1.00 92.81 83 LEU A C 1
ATOM 647 O O . LEU A 1 83 ? -9.643 11.463 4.700 1.00 92.81 83 LEU A O 1
ATOM 651 N N . PRO A 1 84 ? -10.026 9.362 3.986 1.00 93.44 84 PRO A N 1
ATOM 652 C CA . PRO A 1 84 ? -11.475 9.511 3.996 1.00 93.44 84 PRO A CA 1
ATOM 653 C C . PRO A 1 84 ? -11.995 9.520 5.437 1.00 93.44 84 PRO A C 1
ATOM 655 O O . PRO A 1 84 ? -11.331 9.030 6.348 1.00 93.44 84 PRO A O 1
ATOM 658 N N . SER A 1 85 ? -13.213 10.023 5.652 1.00 93.00 85 SER A N 1
ATOM 659 C CA . SER A 1 85 ? -13.823 10.095 6.990 1.00 93.00 85 SER A CA 1
ATOM 660 C C . SER A 1 85 ? -13.908 8.735 7.691 1.00 93.00 85 SER A C 1
ATOM 662 O O . SER A 1 85 ? -13.719 8.669 8.901 1.00 93.00 85 SER A O 1
ATOM 664 N N . LEU A 1 86 ? -14.106 7.644 6.941 1.00 92.38 86 LEU A N 1
ATOM 665 C CA . LEU A 1 86 ? -14.118 6.278 7.478 1.00 92.38 86 LEU A CA 1
ATOM 666 C C . LEU A 1 86 ? -12.811 5.913 8.205 1.00 92.38 86 LEU A C 1
ATOM 668 O O . LEU A 1 86 ? -12.841 5.150 9.164 1.00 92.38 86 LEU A O 1
ATOM 672 N N . ALA A 1 87 ? -11.676 6.490 7.801 1.00 93.19 87 ALA A N 1
ATOM 673 C CA . ALA A 1 87 ? -10.388 6.245 8.444 1.00 93.19 87 ALA A CA 1
ATOM 674 C C . ALA A 1 87 ? -10.348 6.719 9.907 1.00 93.19 87 ALA A C 1
ATOM 676 O O . ALA A 1 87 ? -9.553 6.205 10.682 1.00 93.19 87 ALA A O 1
ATOM 677 N N . GLN A 1 88 ? -11.225 7.650 10.301 1.00 92.44 88 GLN A N 1
ATOM 678 C CA . GLN A 1 88 ? -11.326 8.141 11.682 1.00 92.44 88 GLN A CA 1
ATOM 679 C C . GLN A 1 88 ? -11.938 7.112 12.642 1.00 92.44 88 GLN A C 1
ATOM 681 O O . GLN A 1 88 ? -11.845 7.281 13.852 1.00 92.44 88 GLN A O 1
ATOM 686 N N . GLN A 1 89 ? -12.589 6.069 12.118 1.00 93.06 89 GLN A N 1
ATOM 687 C CA . GLN A 1 89 ? -13.178 4.997 12.925 1.00 93.06 89 GLN A CA 1
ATOM 688 C C . GLN A 1 89 ? -12.195 3.846 13.181 1.00 93.06 89 GLN A C 1
ATOM 690 O O . GLN A 1 89 ? -12.498 2.961 13.975 1.00 93.06 89 GLN A O 1
ATOM 695 N N . ALA A 1 90 ? -11.047 3.835 12.498 1.00 94.69 90 ALA A N 1
ATOM 696 C CA . ALA A 1 90 ? -10.004 2.849 12.727 1.00 94.69 90 ALA A CA 1
ATOM 697 C C . ALA A 1 90 ? -9.168 3.249 13.948 1.00 94.69 90 ALA A C 1
ATOM 699 O O . ALA A 1 90 ? -8.806 4.414 14.106 1.00 94.69 90 ALA A O 1
ATOM 700 N N . GLU A 1 91 ? -8.801 2.276 14.777 1.00 95.19 91 GLU A N 1
ATOM 701 C CA . GLU A 1 91 ? -7.874 2.500 15.890 1.00 95.19 91 GLU A CA 1
ATOM 702 C C . GLU A 1 91 ? -6.442 2.711 15.382 1.00 95.19 91 GLU A C 1
ATOM 704 O O . GLU A 1 91 ? -5.667 3.467 15.966 1.00 95.19 91 GLU A O 1
ATOM 709 N N . LYS A 1 92 ? -6.090 2.044 14.277 1.00 95.75 92 LYS A N 1
ATOM 710 C CA . LYS A 1 92 ? -4.793 2.168 13.605 1.00 95.75 92 LYS A CA 1
ATOM 711 C C . LYS A 1 92 ? -4.971 2.203 12.100 1.00 95.75 92 LYS A C 1
ATOM 713 O O . LYS A 1 92 ? -5.827 1.509 11.550 1.00 95.75 92 LYS A O 1
ATOM 718 N N . LEU A 1 93 ? -4.106 2.959 11.433 1.00 96.62 93 LEU A N 1
ATOM 719 C CA . LEU A 1 93 ? -4.038 3.034 9.978 1.00 96.62 93 LEU A CA 1
ATOM 720 C C . LEU A 1 93 ? -2.660 2.599 9.493 1.00 96.62 93 LEU A C 1
ATOM 722 O O . LEU A 1 93 ? -1.656 2.870 10.142 1.00 96.62 93 LEU A O 1
ATOM 726 N N . ALA A 1 94 ? -2.614 1.964 8.330 1.00 96.38 94 ALA A N 1
ATOM 727 C CA . ALA A 1 94 ? -1.390 1.577 7.647 1.00 96.38 94 ALA A CA 1
ATOM 728 C C . ALA A 1 94 ? -1.466 1.932 6.165 1.00 96.38 94 ALA A C 1
ATOM 730 O O . ALA A 1 94 ? -2.527 1.847 5.536 1.00 96.38 94 ALA A O 1
ATOM 731 N N . TRP A 1 95 ? -0.312 2.261 5.594 1.00 96.75 95 TRP A N 1
ATOM 732 C CA . TRP A 1 95 ? -0.130 2.220 4.151 1.00 96.75 95 TRP A CA 1
ATOM 733 C C . TRP A 1 95 ? 0.394 0.847 3.764 1.00 96.75 95 TRP A C 1
ATOM 735 O O . TRP A 1 95 ? 1.417 0.396 4.273 1.00 96.75 95 TRP A O 1
ATOM 745 N N . VAL A 1 96 ? -0.288 0.197 2.827 1.00 97.62 96 VAL A N 1
ATOM 746 C CA . VAL A 1 96 ? 0.152 -1.064 2.230 1.00 97.62 96 VAL A CA 1
ATOM 747 C C . VAL A 1 96 ? 0.279 -0.854 0.735 1.00 97.62 96 VAL A C 1
ATOM 749 O O . VAL A 1 96 ? -0.635 -0.352 0.089 1.00 97.62 96 VAL A O 1
ATOM 752 N N . SER A 1 97 ? 1.414 -1.230 0.168 1.00 98.12 97 SER A N 1
ATOM 753 C CA . SER A 1 97 ? 1.679 -1.094 -1.255 1.00 98.12 97 SER A CA 1
ATOM 754 C C . SER A 1 97 ? 2.193 -2.398 -1.821 1.00 98.12 97 SER A C 1
ATOM 756 O O . SER A 1 97 ? 2.965 -3.106 -1.177 1.00 98.12 97 SER A O 1
ATOM 758 N N . TRP A 1 98 ? 1.781 -2.721 -3.038 1.00 98.19 98 TRP A N 1
ATOM 759 C CA . TRP A 1 98 ? 2.309 -3.869 -3.754 1.00 98.19 98 TRP A CA 1
ATOM 760 C C . TRP A 1 98 ? 2.492 -3.555 -5.224 1.00 98.19 98 TRP A C 1
ATOM 762 O O . TRP A 1 98 ? 1.813 -2.705 -5.800 1.00 98.19 98 TRP A O 1
ATOM 772 N N . ILE A 1 99 ? 3.443 -4.255 -5.827 1.00 97.19 99 ILE A N 1
ATOM 773 C CA . ILE A 1 99 ? 3.689 -4.206 -7.258 1.00 97.19 99 ILE A CA 1
ATOM 774 C C . ILE A 1 99 ? 3.086 -5.447 -7.909 1.00 97.19 99 ILE A C 1
ATOM 776 O O . ILE A 1 99 ? 3.292 -6.578 -7.456 1.00 97.19 99 ILE A O 1
ATOM 780 N N . GLU A 1 100 ? 2.328 -5.221 -8.973 1.00 95.88 100 GLU A N 1
ATOM 781 C CA . GLU A 1 100 ? 1.772 -6.258 -9.829 1.00 95.88 100 GLU A CA 1
ATOM 782 C C . GLU A 1 100 ? 2.582 -6.361 -11.120 1.00 95.88 100 GLU A C 1
ATOM 784 O O . GLU A 1 100 ? 3.006 -5.346 -11.668 1.00 95.88 100 GLU A O 1
ATOM 789 N N . TYR A 1 101 ? 2.759 -7.582 -11.622 1.00 92.75 101 TYR A N 1
ATOM 790 C CA . TYR A 1 101 ? 3.229 -7.857 -12.978 1.00 92.75 101 TYR A CA 1
ATOM 791 C C . TYR A 1 101 ? 2.207 -8.744 -13.681 1.00 92.75 101 TYR A C 1
ATOM 793 O O . TYR A 1 101 ? 1.882 -9.827 -13.186 1.00 92.75 101 TYR A O 1
ATOM 801 N N . LYS A 1 102 ? 1.668 -8.280 -14.816 1.00 92.38 102 LYS A N 1
ATOM 802 C CA . LYS A 1 102 ? 0.583 -8.965 -15.549 1.00 92.38 102 LYS A CA 1
ATOM 803 C C . LYS A 1 102 ? -0.609 -9.314 -14.637 1.00 92.38 102 LYS A C 1
ATOM 805 O O . LYS A 1 102 ? -1.132 -10.427 -14.673 1.00 92.38 102 LYS A O 1
ATOM 810 N N . GLY A 1 103 ? -0.986 -8.370 -13.772 1.00 92.38 103 GLY A N 1
ATOM 811 C CA . GLY A 1 103 ? -2.104 -8.497 -12.829 1.00 92.38 103 GLY A CA 1
ATOM 812 C C . GLY A 1 103 ? -1.857 -9.419 -11.629 1.00 92.38 103 GLY A C 1
ATOM 813 O O . GLY A 1 103 ? -2.787 -9.685 -10.875 1.00 92.38 103 GLY A O 1
ATOM 814 N N . LYS A 1 104 ? -0.633 -9.929 -11.435 1.00 94.44 104 LYS A N 1
ATOM 815 C CA . LYS A 1 104 ? -0.281 -10.760 -10.274 1.00 94.44 104 LYS A CA 1
ATOM 816 C C . LYS A 1 104 ? 0.603 -9.982 -9.303 1.00 94.44 104 LYS A C 1
ATOM 818 O O . LYS A 1 104 ? 1.618 -9.452 -9.756 1.00 94.44 104 LYS A O 1
ATOM 823 N N . PRO A 1 105 ? 0.285 -9.932 -7.997 1.00 95.75 105 PRO A N 1
ATOM 824 C CA . PRO A 1 105 ? 1.161 -9.311 -7.011 1.00 95.75 105 PRO A CA 1
ATOM 825 C C . PRO A 1 105 ? 2.460 -10.115 -6.894 1.00 95.75 105 PRO A C 1
ATOM 827 O O . PRO A 1 105 ? 2.427 -11.339 -6.765 1.00 95.75 105 PRO A O 1
ATOM 830 N N . ILE A 1 106 ? 3.605 -9.436 -6.952 1.00 94.62 106 ILE A N 1
ATOM 831 C CA . ILE A 1 106 ? 4.929 -10.085 -6.892 1.00 94.62 106 ILE A CA 1
ATOM 832 C C . ILE A 1 106 ? 5.785 -9.611 -5.714 1.00 94.62 106 ILE A C 1
ATOM 834 O O . ILE A 1 106 ? 6.739 -10.290 -5.343 1.00 94.62 106 ILE A O 1
ATOM 838 N N . GLN A 1 107 ? 5.463 -8.458 -5.127 1.00 95.88 107 GLN A N 1
ATOM 839 C CA . GLN A 1 107 ? 6.087 -7.962 -3.904 1.00 95.88 107 GLN A CA 1
ATOM 840 C C . GLN A 1 107 ? 5.173 -6.943 -3.224 1.00 95.88 107 GLN A C 1
ATOM 842 O O . GLN A 1 107 ? 4.502 -6.173 -3.909 1.00 95.88 107 GLN A O 1
ATOM 847 N N . ALA A 1 108 ? 5.205 -6.903 -1.893 1.00 97.31 108 ALA A N 1
ATOM 848 C CA . ALA A 1 108 ? 4.532 -5.898 -1.086 1.00 97.31 108 ALA A CA 1
ATOM 849 C C . ALA A 1 108 ? 5.483 -5.255 -0.066 1.00 97.31 108 ALA A C 1
ATOM 851 O O . ALA A 1 108 ? 6.501 -5.840 0.310 1.00 97.31 108 ALA A O 1
ATOM 852 N N . VAL A 1 109 ? 5.127 -4.052 0.370 1.00 97.50 109 VAL A N 1
ATOM 853 C CA . VAL A 1 109 ? 5.698 -3.318 1.504 1.00 97.50 109 VAL A CA 1
ATOM 854 C C . VAL A 1 109 ? 4.552 -2.657 2.265 1.00 97.50 109 VAL A C 1
ATOM 856 O O . VAL A 1 109 ? 3.510 -2.356 1.683 1.00 97.50 109 VAL A O 1
ATOM 859 N N . GLY A 1 110 ? 4.724 -2.406 3.553 1.00 96.31 110 GLY A N 1
ATOM 860 C CA . GLY A 1 110 ? 3.729 -1.675 4.320 1.00 96.31 110 GLY A CA 1
ATOM 861 C C . GLY A 1 110 ? 4.269 -1.244 5.666 1.00 96.31 110 GLY A C 1
ATOM 862 O O . GLY A 1 110 ? 5.211 -1.852 6.173 1.00 96.31 110 GLY A O 1
ATOM 863 N N . ASP A 1 111 ? 3.674 -0.187 6.200 1.00 95.88 111 ASP A N 1
ATOM 864 C CA . ASP A 1 111 ? 3.997 0.330 7.523 1.00 95.88 111 ASP A CA 1
ATOM 865 C C . ASP A 1 111 ? 2.791 1.053 8.133 1.00 95.88 111 ASP A C 1
ATOM 867 O O . ASP A 1 111 ? 1.884 1.508 7.420 1.00 95.88 111 ASP A O 1
ATOM 871 N N . TRP A 1 112 ? 2.782 1.144 9.459 1.00 94.75 112 TRP A N 1
ATOM 872 C CA . TRP A 1 112 ? 1.775 1.888 10.204 1.00 94.75 112 TRP A CA 1
ATOM 873 C C . TRP A 1 112 ? 1.963 3.394 10.004 1.00 94.75 112 TRP A C 1
ATOM 875 O O . TRP A 1 112 ? 3.077 3.898 9.863 1.00 94.75 112 TRP A O 1
ATOM 885 N N . ILE A 1 113 ? 0.852 4.124 9.988 1.00 91.38 113 ILE A N 1
ATOM 886 C CA . ILE A 1 113 ? 0.859 5.583 10.028 1.00 91.38 113 ILE A CA 1
ATOM 887 C C . ILE A 1 113 ? 0.994 5.978 11.499 1.00 91.38 113 ILE A C 1
ATOM 889 O O . ILE A 1 113 ? 0.098 5.686 12.291 1.00 91.38 113 ILE A O 1
ATOM 893 N N . ASN A 1 114 ? 2.115 6.613 11.839 1.00 72.00 114 ASN A N 1
ATOM 894 C CA . ASN A 1 114 ? 2.345 7.228 13.148 1.00 72.00 114 ASN A CA 1
ATOM 895 C C . ASN A 1 114 ? 1.850 8.675 13.179 1.00 72.00 114 ASN A C 1
ATOM 897 O O . ASN A 1 114 ? 1.955 9.354 12.129 1.00 72.00 114 ASN A O 1
#